Protein AF-A0A7K3DR74-F1 (afdb_monomer_lite)

Secondary structure (DSSP, 8-state):
-PPPPPPPTT-EEEEE--SSGGG-EEEEE-TT-PPPTT--EEEEEEEEETTEEEEEEEEEEEEEHHHHHHHHHH--

Foldseek 3Di:
DPDLDAWDLAWDWDWDDDPDPQQIKIWIFGPVQDATPQFDDWDWDWDDDPPHIDIDIGTTDIGGPVSCVVNVVNHD

Radius of gyration: 13.21 Å; chains: 1; bounding box: 24×32×38 Å

pLDDT: mean 88.67, std 13.92, range [40.97, 97.75]

Sequence (76 aa):
MPRTPAVAPDVAALFLPAPLPREGRIALWAPDGSAPPGAGEEITVVRPHGTGVRSRTVPALVLPVTAALPLLLAAR

Structure (mmCIF, N/CA/C/O backbone):
data_AF-A0A7K3DR74-F1
#
_entry.id   AF-A0A7K3DR74-F1
#
loop_
_atom_site.group_PDB
_atom_site.id
_atom_site.type_symbol
_atom_site.label_atom_id
_atom_site.label_alt_id
_atom_site.label_comp_id
_atom_site.label_asym_id
_atom_site.label_entity_id
_atom_site.label_seq_id
_atom_site.pdbx_PDB_ins_code
_atom_site.Cartn_x
_atom_site.Cartn_y
_atom_site.Cartn_z
_atom_site.occupancy
_atom_site.B_iso_or_equiv
_atom_site.auth_seq_id
_atom_site.auth_comp_id
_atom_site.auth_asym_id
_atom_site.auth_atom_id
_atom_site.pdbx_PDB_model_num
ATOM 1 N N . MET A 1 1 ? 11.067 -18.096 -16.625 1.00 40.97 1 MET A N 1
ATOM 2 C CA . MET A 1 1 ? 9.835 -17.598 -15.978 1.00 40.97 1 MET A CA 1
ATOM 3 C C . MET A 1 1 ? 10.196 -17.158 -14.564 1.00 40.97 1 MET A C 1
ATOM 5 O O . MET A 1 1 ? 10.481 -18.038 -13.756 1.00 40.97 1 MET A O 1
ATOM 9 N N . PRO A 1 2 ? 10.303 -15.853 -14.254 1.00 43.56 2 PRO A N 1
ATOM 10 C CA . PRO A 1 2 ? 10.467 -15.433 -12.865 1.00 43.56 2 PRO A CA 1
ATOM 11 C C . PRO A 1 2 ? 9.199 -15.822 -12.090 1.00 43.56 2 PRO A C 1
ATOM 13 O O . PRO A 1 2 ? 8.090 -15.569 -12.553 1.00 43.56 2 PRO A O 1
ATOM 16 N N . ARG A 1 3 ? 9.359 -16.516 -10.958 1.00 48.53 3 ARG A N 1
ATOM 17 C CA . ARG A 1 3 ? 8.234 -16.898 -10.094 1.00 48.53 3 ARG A CA 1
ATOM 18 C C . ARG A 1 3 ? 7.657 -15.626 -9.478 1.00 48.53 3 ARG A C 1
ATOM 20 O O . ARG A 1 3 ? 8.393 -14.905 -8.811 1.00 48.53 3 ARG A O 1
ATOM 27 N N . THR A 1 4 ? 6.368 -15.364 -9.681 1.00 54.97 4 THR A N 1
ATOM 28 C CA . THR A 1 4 ? 5.654 -14.327 -8.929 1.00 54.97 4 THR A CA 1
ATOM 29 C C . THR A 1 4 ? 5.687 -14.730 -7.453 1.00 54.97 4 THR A C 1
ATOM 31 O O . THR A 1 4 ? 5.232 -15.834 -7.140 1.00 54.97 4 THR A O 1
ATOM 34 N N . PRO A 1 5 ? 6.269 -13.927 -6.546 1.00 54.00 5 PRO A N 1
ATOM 35 C CA . PRO A 1 5 ? 6.239 -14.260 -5.131 1.00 54.00 5 PRO A CA 1
ATOM 36 C C . PRO A 1 5 ? 4.778 -14.301 -4.675 1.00 54.00 5 PRO A C 1
ATOM 38 O O . PRO A 1 5 ? 4.004 -13.396 -4.978 1.00 54.00 5 PRO A O 1
ATOM 41 N N . ALA A 1 6 ? 4.381 -15.374 -3.992 1.00 59.25 6 ALA A N 1
ATOM 42 C CA . ALA A 1 6 ? 3.064 -15.440 -3.377 1.00 59.25 6 ALA A CA 1
ATOM 43 C C . ALA A 1 6 ? 3.010 -14.397 -2.252 1.00 59.25 6 ALA A C 1
ATOM 45 O O . ALA A 1 6 ? 3.851 -14.417 -1.351 1.00 59.25 6 ALA A O 1
ATOM 46 N N . VAL A 1 7 ? 2.048 -13.476 -2.314 1.00 56.59 7 VAL A N 1
ATOM 47 C CA . VAL A 1 7 ? 1.734 -12.608 -1.175 1.00 56.59 7 VAL A CA 1
ATOM 48 C C . VAL A 1 7 ? 1.095 -13.478 -0.097 1.00 56.59 7 VAL A C 1
ATOM 50 O O . VAL A 1 7 ? 0.163 -14.231 -0.374 1.00 56.59 7 VAL A O 1
ATOM 53 N N . ALA A 1 8 ? 1.632 -13.410 1.121 1.00 59.88 8 ALA A N 1
ATOM 54 C CA . ALA A 1 8 ? 1.004 -14.032 2.278 1.00 59.88 8 ALA A CA 1
ATOM 55 C C . ALA A 1 8 ? -0.388 -13.398 2.508 1.00 59.88 8 ALA A C 1
ATOM 57 O O . ALA A 1 8 ? -0.531 -12.197 2.278 1.00 59.88 8 ALA A O 1
ATOM 58 N N . PRO A 1 9 ? -1.401 -14.159 2.960 1.00 61.25 9 PRO A N 1
ATOM 59 C CA . PRO A 1 9 ? -2.800 -13.710 3.030 1.00 61.25 9 PRO A CA 1
ATOM 60 C C . PRO A 1 9 ? -3.080 -12.502 3.949 1.00 61.25 9 PRO A C 1
ATOM 62 O O . PRO A 1 9 ? -4.188 -11.984 3.926 1.00 61.25 9 PRO A O 1
ATOM 65 N N . ASP A 1 10 ? -2.087 -11.996 4.684 1.00 77.31 10 ASP A N 1
ATOM 66 C CA . ASP A 1 10 ? -2.248 -10.943 5.692 1.00 77.31 10 ASP A CA 1
ATOM 67 C C . ASP A 1 10 ? -1.338 -9.729 5.437 1.00 77.31 10 ASP A C 1
ATOM 69 O O . ASP A 1 10 ? -0.771 -9.151 6.362 1.00 77.31 10 ASP A O 1
ATOM 73 N N . VAL A 1 11 ? -1.137 -9.339 4.177 1.00 88.25 11 VAL A N 1
ATOM 74 C CA . VAL A 1 11 ? -0.295 -8.183 3.827 1.00 88.25 11 VAL A CA 1
ATOM 75 C C . VAL A 1 11 ? -1.159 -6.986 3.440 1.00 88.25 11 VAL A C 1
ATOM 77 O O . VAL A 1 11 ? -2.012 -7.068 2.561 1.00 88.25 11 VAL A O 1
ATOM 80 N N . ALA A 1 12 ? -0.904 -5.844 4.072 1.00 93.00 12 ALA A N 1
ATOM 81 C CA . ALA A 1 12 ? -1.504 -4.565 3.724 1.00 93.00 12 ALA A CA 1
ATOM 82 C C . ALA A 1 12 ? -0.655 -3.829 2.675 1.00 93.00 12 ALA A C 1
ATOM 84 O O . ALA A 1 12 ? 0.575 -3.902 2.691 1.00 93.00 12 ALA A O 1
ATOM 85 N N . ALA A 1 13 ? -1.317 -3.080 1.790 1.00 94.94 13 ALA A N 1
ATOM 86 C CA . ALA A 1 13 ? -0.680 -2.282 0.745 1.00 94.94 13 ALA A CA 1
ATOM 87 C C . ALA A 1 13 ? -0.892 -0.779 0.975 1.00 94.94 13 ALA A C 1
ATOM 89 O O . ALA A 1 13 ? -1.997 -0.340 1.294 1.00 94.94 13 ALA A O 1
ATOM 90 N N . LEU A 1 14 ? 0.159 0.018 0.781 1.00 95.69 14 LEU A N 1
ATOM 91 C CA . LEU A 1 14 ? 0.130 1.481 0.865 1.00 95.69 14 LEU A CA 1
ATOM 92 C C . LEU A 1 14 ? 0.809 2.093 -0.359 1.00 95.69 14 LEU A C 1
ATOM 94 O O . LEU A 1 14 ? 1.892 1.660 -0.743 1.00 95.69 14 LEU A O 1
ATOM 98 N N . PHE A 1 15 ? 0.207 3.127 -0.945 1.00 96.38 15 PHE A N 1
ATOM 99 C CA . PHE A 1 15 ? 0.864 3.926 -1.980 1.00 96.38 15 PHE A CA 1
ATOM 100 C C . PHE A 1 15 ? 1.773 4.982 -1.346 1.00 96.38 15 PHE A C 1
ATOM 102 O O . PHE A 1 15 ? 1.336 5.754 -0.493 1.00 96.38 15 PHE A O 1
ATOM 109 N N . LEU A 1 16 ? 3.030 5.021 -1.784 1.00 96.06 16 LEU A N 1
ATOM 110 C CA . LEU A 1 16 ? 4.018 6.019 -1.400 1.00 96.06 16 LEU A CA 1
ATOM 111 C C . LEU A 1 16 ? 4.165 7.030 -2.548 1.00 96.0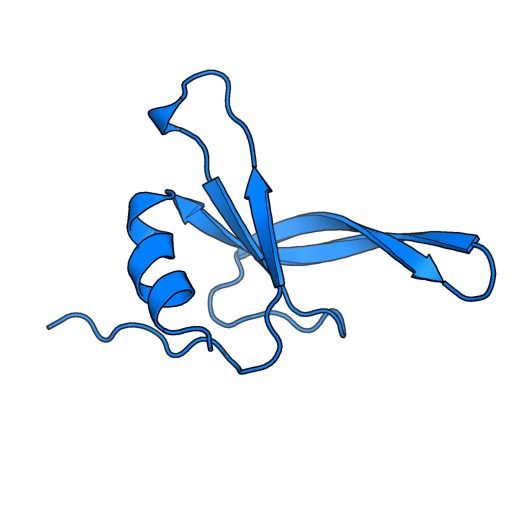6 16 LEU A C 1
ATOM 113 O O . LEU A 1 16 ? 4.682 6.659 -3.610 1.00 96.06 16 LEU A O 1
ATOM 117 N N . PRO A 1 17 ? 3.721 8.287 -2.373 1.00 95.88 17 PRO A N 1
ATOM 118 C CA . PRO A 1 17 ? 3.882 9.307 -3.397 1.00 95.88 17 PRO A CA 1
ATOM 119 C C . PRO A 1 17 ? 5.358 9.672 -3.584 1.00 95.88 17 PRO A C 1
ATOM 121 O O . PRO A 1 17 ? 6.164 9.595 -2.657 1.00 95.88 17 PRO A O 1
ATOM 124 N N . ALA A 1 18 ? 5.686 10.115 -4.792 1.00 95.88 18 ALA A N 1
ATOM 125 C CA . ALA A 1 18 ? 6.994 10.637 -5.159 1.00 95.88 18 ALA A CA 1
ATOM 126 C C . ALA A 1 18 ? 6.823 11.927 -5.983 1.00 95.88 18 ALA A C 1
ATOM 128 O O . ALA A 1 18 ? 5.728 12.163 -6.506 1.00 95.88 18 ALA A O 1
ATOM 129 N N . PRO A 1 19 ? 7.873 12.761 -6.124 1.00 97.00 19 PRO A N 1
ATOM 130 C CA . PRO A 1 19 ? 7.798 13.998 -6.903 1.00 97.00 19 PRO A CA 1
ATOM 131 C C . PRO A 1 19 ? 7.382 13.781 -8.362 1.00 97.00 19 PRO A C 1
ATOM 133 O O . PRO A 1 19 ? 6.641 14.594 -8.913 1.00 97.00 19 PRO A O 1
ATOM 136 N N . LEU A 1 20 ? 7.823 12.683 -8.988 1.00 95.31 20 LEU A N 1
ATOM 137 C CA . LEU A 1 20 ? 7.374 12.299 -10.324 1.00 95.31 20 LEU A CA 1
ATOM 138 C C . LEU A 1 20 ? 6.288 11.218 -10.248 1.00 95.31 20 LEU A C 1
ATOM 140 O O . LEU A 1 20 ? 6.465 10.223 -9.543 1.00 95.31 20 LEU A O 1
ATOM 144 N N . PRO A 1 21 ? 5.208 11.313 -11.052 1.00 87.62 21 PRO A N 1
ATOM 145 C CA . PRO A 1 21 ? 4.129 10.325 -11.020 1.00 87.62 21 PRO A CA 1
ATOM 146 C C . PRO A 1 21 ? 4.586 8.873 -11.231 1.00 87.62 21 PRO A C 1
ATOM 148 O O . PRO A 1 21 ? 4.036 7.958 -10.627 1.00 87.62 21 PRO A O 1
ATOM 151 N N . ARG A 1 22 ? 5.610 8.646 -12.068 1.00 93.25 22 ARG A N 1
ATOM 152 C CA . ARG A 1 22 ? 6.128 7.295 -12.369 1.00 93.25 22 ARG A CA 1
ATOM 153 C C . ARG A 1 22 ? 7.042 6.726 -11.283 1.00 93.25 22 ARG A C 1
ATOM 155 O O . ARG A 1 22 ? 7.361 5.544 -11.334 1.00 93.25 22 ARG A O 1
ATOM 162 N N . GLU A 1 23 ? 7.460 7.554 -10.331 1.00 95.88 23 GLU A N 1
ATOM 163 C CA . GLU A 1 23 ? 8.320 7.157 -9.213 1.00 95.88 23 GLU A CA 1
ATOM 164 C C . GLU A 1 23 ? 7.520 6.768 -7.966 1.00 95.88 23 GLU A C 1
ATOM 166 O O . GLU A 1 23 ? 8.109 6.375 -6.961 1.00 95.88 23 GLU A O 1
ATOM 171 N N . GLY A 1 24 ? 6.185 6.852 -8.016 1.00 96.88 24 GLY A N 1
ATOM 172 C CA . GLY A 1 24 ? 5.332 6.321 -6.959 1.00 96.88 24 GLY A CA 1
ATOM 173 C C . GLY A 1 24 ? 5.621 4.839 -6.704 1.00 96.88 24 GLY A C 1
ATOM 174 O O . GLY A 1 24 ? 5.890 4.063 -7.630 1.00 96.88 24 GLY A O 1
ATOM 175 N N . ARG A 1 25 ? 5.565 4.438 -5.435 1.00 97.75 25 ARG A N 1
ATOM 176 C CA . ARG A 1 25 ? 5.867 3.069 -4.990 1.00 97.75 25 ARG A CA 1
ATOM 177 C C . ARG A 1 25 ? 4.693 2.480 -4.216 1.00 97.75 25 ARG A C 1
ATOM 179 O O . ARG A 1 25 ? 3.828 3.206 -3.738 1.00 97.75 25 ARG A O 1
ATOM 186 N N . ILE A 1 26 ? 4.666 1.162 -4.085 1.00 97.62 26 ILE A N 1
ATOM 187 C CA . ILE A 1 26 ? 3.765 0.433 -3.194 1.00 97.62 26 ILE A CA 1
ATOM 188 C C . ILE A 1 26 ? 4.605 -0.185 -2.086 1.00 97.62 26 ILE A C 1
ATOM 190 O O . ILE A 1 26 ? 5.570 -0.890 -2.374 1.00 97.62 26 ILE A O 1
ATOM 194 N N . ALA A 1 27 ? 4.225 0.062 -0.838 1.00 97.38 27 ALA A N 1
ATOM 195 C CA . ALA A 1 27 ? 4.748 -0.645 0.318 1.00 97.38 27 ALA A CA 1
ATOM 196 C C . ALA A 1 27 ? 3.783 -1.762 0.723 1.00 97.38 27 ALA A C 1
ATOM 198 O O . ALA A 1 27 ? 2.606 -1.509 0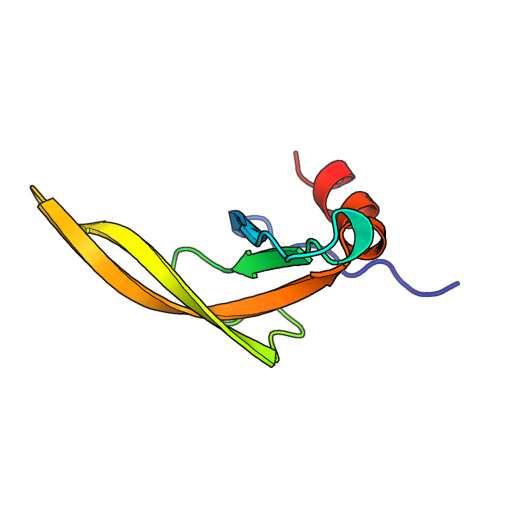.986 1.00 97.38 27 ALA A O 1
ATOM 199 N N . LEU A 1 28 ? 4.300 -2.983 0.783 1.00 95.50 28 LEU A N 1
ATOM 200 C CA . LEU A 1 28 ? 3.625 -4.175 1.276 1.00 95.50 28 LEU A CA 1
ATOM 201 C C . LEU A 1 28 ? 4.176 -4.503 2.666 1.00 95.50 28 LEU A C 1
ATOM 203 O O . LEU A 1 28 ? 5.387 -4.661 2.816 1.00 95.50 28 LEU A O 1
ATOM 207 N N . TRP A 1 29 ? 3.313 -4.591 3.675 1.00 94.94 29 TRP A N 1
ATOM 208 C CA . TRP A 1 29 ? 3.712 -4.769 5.077 1.00 94.94 29 TRP A CA 1
ATOM 209 C C . TRP A 1 29 ? 2.683 -5.603 5.861 1.00 94.94 29 TRP A C 1
ATOM 211 O O . TRP A 1 29 ? 1.505 -5.621 5.506 1.00 94.94 29 TRP A O 1
ATOM 221 N N . ALA A 1 30 ? 3.102 -6.302 6.920 1.00 92.81 30 ALA A N 1
ATOM 222 C CA . ALA A 1 30 ? 2.214 -7.179 7.692 1.00 92.81 30 ALA A CA 1
ATOM 223 C C . ALA A 1 30 ? 1.622 -6.470 8.933 1.00 92.81 30 ALA A C 1
ATOM 225 O O . ALA A 1 30 ? 2.375 -5.889 9.725 1.00 92.81 30 ALA A O 1
ATOM 226 N N . PRO A 1 31 ? 0.296 -6.515 9.179 1.00 90.94 31 PRO A N 1
ATOM 227 C CA . PRO A 1 31 ? -0.327 -5.870 10.335 1.00 90.94 31 PRO A CA 1
ATOM 228 C C . PRO A 1 31 ? 0.099 -6.413 11.710 1.00 90.94 31 PRO A C 1
ATOM 230 O O . PRO A 1 31 ? 0.057 -5.690 12.706 1.00 90.94 31 PRO A O 1
ATOM 233 N N . ASP A 1 32 ? 0.578 -7.638 11.828 1.00 90.50 32 ASP A N 1
ATOM 234 C CA . ASP A 1 32 ? 1.198 -8.099 13.080 1.00 90.50 32 ASP A CA 1
ATOM 235 C C . ASP A 1 32 ? 2.578 -7.434 13.332 1.00 90.50 32 ASP A C 1
ATOM 237 O O . ASP A 1 32 ? 3.042 -7.302 14.473 1.00 90.50 32 ASP A O 1
ATOM 241 N N . GLY A 1 33 ? 3.177 -6.872 12.280 1.00 90.19 33 GLY A N 1
ATOM 242 C CA . GLY A 1 33 ? 4.505 -6.271 12.244 1.00 90.19 33 GLY A CA 1
ATOM 243 C C . GLY A 1 33 ? 5.617 -7.276 11.949 1.00 90.19 33 GLY A C 1
ATOM 244 O O . GLY A 1 33 ? 6.781 -6.946 12.170 1.00 90.19 33 GLY A O 1
ATOM 245 N N . SER A 1 34 ? 5.272 -8.484 11.495 1.00 91.75 34 SER A N 1
ATOM 246 C CA . SER A 1 34 ? 6.228 -9.419 10.907 1.00 91.75 34 SER A CA 1
ATOM 247 C C . SER A 1 34 ? 6.801 -8.854 9.602 1.00 91.75 34 SER A C 1
ATOM 249 O O . SER A 1 34 ? 6.205 -7.985 8.965 1.00 91.75 34 SER A O 1
ATOM 251 N N . ALA A 1 35 ? 7.990 -9.316 9.215 1.00 92.69 35 ALA A N 1
ATOM 252 C CA . ALA A 1 35 ? 8.617 -8.912 7.963 1.00 92.69 35 ALA A CA 1
ATOM 253 C C . ALA A 1 35 ? 8.051 -9.736 6.797 1.00 92.69 35 ALA A C 1
ATOM 255 O O . ALA A 1 35 ? 8.238 -10.957 6.781 1.00 92.69 35 ALA A O 1
ATOM 256 N N . PRO A 1 36 ? 7.406 -9.106 5.796 1.00 91.44 36 PRO A N 1
ATOM 257 C CA . PRO A 1 36 ? 7.070 -9.803 4.564 1.00 91.44 36 PRO A CA 1
ATOM 258 C C . PRO A 1 36 ? 8.333 -10.325 3.861 1.00 91.44 36 PRO A C 1
ATOM 260 O O . PRO A 1 36 ? 9.404 -9.718 3.977 1.00 91.44 36 PRO A O 1
ATOM 263 N N . PRO A 1 37 ? 8.233 -11.406 3.069 1.00 89.69 37 PRO A N 1
ATOM 264 C CA . PRO A 1 37 ? 9.347 -11.870 2.251 1.00 89.69 37 PRO A CA 1
ATOM 265 C C . PRO A 1 37 ? 9.889 -10.755 1.347 1.00 89.69 37 PRO A C 1
ATOM 267 O O . PRO A 1 37 ? 9.137 -10.129 0.603 1.00 89.69 37 PRO A O 1
ATOM 270 N N . GLY A 1 38 ? 11.202 -10.521 1.397 1.00 90.50 38 GLY A N 1
ATOM 271 C CA . GLY A 1 38 ? 11.855 -9.472 0.608 1.00 90.50 38 GLY A CA 1
ATOM 272 C C . GLY A 1 38 ? 11.723 -8.057 1.178 1.00 90.50 38 GLY A C 1
ATOM 273 O O . GLY A 1 38 ? 12.108 -7.111 0.495 1.00 90.50 38 GLY A O 1
ATOM 274 N N . ALA A 1 39 ? 11.209 -7.890 2.400 1.00 93.00 39 ALA A N 1
ATOM 275 C CA . ALA A 1 39 ? 11.237 -6.598 3.073 1.00 93.00 39 ALA A CA 1
ATOM 276 C C . ALA A 1 39 ? 12.679 -6.086 3.223 1.00 93.00 39 ALA A C 1
ATOM 278 O O . ALA A 1 39 ? 13.561 -6.808 3.690 1.00 93.00 39 ALA A O 1
ATOM 279 N N . GLY A 1 40 ? 12.902 -4.841 2.807 1.00 93.50 40 GLY A N 1
ATOM 280 C CA . GLY A 1 40 ? 14.220 -4.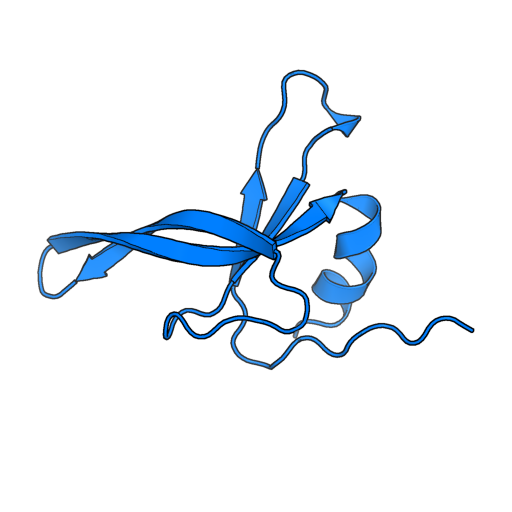195 2.808 1.00 93.50 40 GLY A CA 1
ATOM 281 C C . GLY A 1 40 ? 14.181 -2.714 3.182 1.00 93.50 40 GLY A C 1
ATOM 282 O O . GLY A 1 40 ? 15.229 -2.085 3.290 1.00 93.50 40 GLY A O 1
ATOM 283 N N . GLU A 1 41 ? 12.987 -2.163 3.392 1.00 96.69 41 GLU A N 1
ATOM 284 C CA . GLU A 1 41 ? 12.767 -0.794 3.848 1.00 96.69 41 GLU A CA 1
ATOM 285 C C . GLU A 1 41 ? 11.828 -0.813 5.060 1.00 96.69 41 GLU A C 1
ATOM 287 O O . GLU A 1 41 ? 11.092 -1.774 5.280 1.00 96.69 41 GLU A O 1
ATOM 292 N N . GLU A 1 42 ? 11.833 0.266 5.836 1.00 96.88 42 GLU A N 1
ATOM 293 C CA . GLU A 1 42 ? 10.914 0.471 6.953 1.00 96.88 42 GLU A CA 1
ATOM 294 C C . GLU A 1 42 ? 9.923 1.580 6.601 1.00 96.88 42 GLU A C 1
ATOM 296 O O . GLU A 1 42 ? 10.288 2.596 6.003 1.00 96.88 42 GLU A O 1
ATOM 301 N N . ILE A 1 43 ? 8.670 1.417 7.015 1.00 96.38 43 ILE A N 1
ATOM 302 C CA . ILE A 1 43 ? 7.644 2.456 6.907 1.00 96.38 43 ILE A CA 1
ATOM 303 C C . ILE A 1 43 ? 7.041 2.742 8.274 1.00 96.38 43 ILE A C 1
ATOM 305 O O . ILE A 1 43 ? 6.967 1.868 9.134 1.00 96.38 43 ILE A O 1
ATOM 309 N N . THR A 1 44 ? 6.546 3.962 8.465 1.00 96.75 44 THR A N 1
ATOM 310 C CA . THR A 1 44 ? 5.788 4.317 9.666 1.00 96.75 44 THR A CA 1
ATOM 311 C C . THR A 1 44 ? 4.306 4.351 9.342 1.00 96.75 44 THR A C 1
ATOM 313 O O . THR A 1 44 ? 3.863 5.1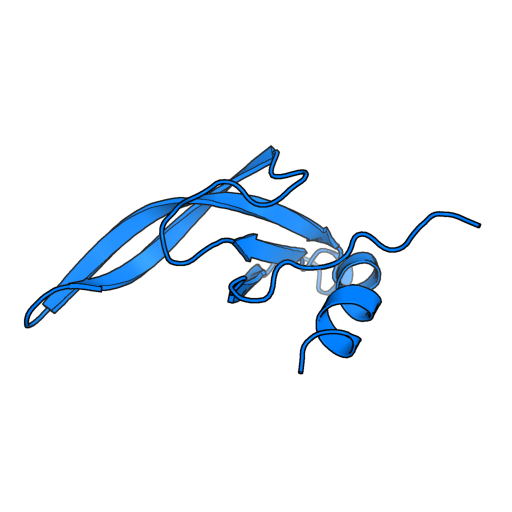16 8.488 1.00 96.75 44 THR A O 1
ATOM 316 N N . VAL A 1 45 ? 3.537 3.534 10.055 1.00 95.06 45 VAL A N 1
ATOM 317 C CA . VAL A 1 45 ? 2.084 3.434 9.910 1.00 95.06 45 VAL A CA 1
ATOM 318 C C . VAL A 1 45 ? 1.396 3.892 11.185 1.00 95.06 45 VAL A C 1
ATOM 320 O O . VAL A 1 45 ? 1.829 3.567 12.292 1.00 95.06 45 VAL A O 1
ATOM 323 N N . VAL A 1 46 ? 0.305 4.638 11.034 1.00 95.19 46 VAL A N 1
ATOM 324 C CA . VAL A 1 46 ? -0.576 5.018 12.142 1.00 95.19 46 VAL A CA 1
ATOM 325 C C . VAL A 1 46 ? -1.744 4.049 12.167 1.00 95.19 46 VAL A C 1
ATOM 327 O O . VAL A 1 46 ? -2.393 3.830 11.145 1.00 95.19 46 VAL A O 1
ATOM 330 N N . ARG A 1 47 ? -2.009 3.453 13.330 1.00 90.44 47 ARG A N 1
ATOM 331 C CA . ARG A 1 47 ? -3.047 2.433 13.480 1.00 90.44 47 ARG A CA 1
ATOM 332 C C . ARG A 1 47 ? -3.890 2.595 14.729 1.00 90.44 47 ARG A C 1
ATOM 334 O O . ARG A 1 47 ? -3.372 3.118 15.717 1.00 90.44 47 ARG A O 1
ATOM 341 N N . PRO A 1 48 ? -5.124 2.059 14.723 1.00 92.19 48 PRO A N 1
ATOM 342 C CA . PRO A 1 48 ? -5.917 1.899 15.932 1.00 92.19 48 PRO A CA 1
ATOM 343 C C . PRO A 1 48 ? -5.138 1.172 17.032 1.00 92.19 48 PRO A C 1
ATOM 345 O O . PRO A 1 48 ? -4.491 0.149 16.791 1.00 92.19 48 PRO A O 1
ATOM 348 N N . HIS A 1 49 ? -5.199 1.710 18.245 1.00 90.50 49 HIS A N 1
ATOM 349 C CA . HIS A 1 49 ? -4.630 1.108 19.442 1.00 90.50 49 HIS A CA 1
ATOM 350 C C . HIS A 1 49 ? -5.493 1.464 20.655 1.00 90.50 49 HIS A C 1
ATOM 352 O O . HIS A 1 49 ? -5.495 2.608 21.115 1.00 90.50 49 HIS A O 1
ATOM 358 N N . GLY A 1 50 ? -6.239 0.480 21.164 1.00 91.75 50 GLY A N 1
ATOM 359 C CA . GLY A 1 50 ? -7.241 0.712 22.203 1.00 91.75 50 GLY A CA 1
ATOM 360 C C . GLY A 1 50 ? -8.297 1.713 21.728 1.00 91.75 50 GLY A C 1
ATOM 361 O O . GLY A 1 50 ? -8.912 1.514 20.685 1.00 91.75 50 GLY A O 1
ATOM 362 N N . THR A 1 51 ? -8.475 2.800 22.477 1.00 94.81 51 THR A N 1
ATOM 363 C CA . THR A 1 51 ? -9.414 3.892 22.164 1.00 94.81 51 THR A CA 1
ATOM 364 C C . THR A 1 51 ? -8.808 5.016 21.313 1.00 94.81 51 THR A C 1
ATOM 366 O O . THR A 1 51 ? -9.478 6.014 21.061 1.00 94.81 51 THR A O 1
ATOM 369 N N . GLY A 1 52 ? -7.549 4.887 20.876 1.00 95.62 52 GLY A N 1
ATOM 370 C CA . GLY A 1 52 ? -6.838 5.914 20.112 1.00 95.62 52 GLY A CA 1
ATOM 371 C C . GLY A 1 52 ? -6.040 5.342 18.945 1.00 95.62 52 GLY A C 1
ATOM 372 O O . GLY A 1 52 ? -6.372 4.292 18.393 1.00 95.62 52 GLY A O 1
ATOM 373 N N . VAL A 1 53 ? -4.965 6.035 18.569 1.00 96.62 53 VAL A N 1
ATOM 374 C CA . VAL A 1 53 ? -4.032 5.585 17.530 1.00 96.62 53 VAL A CA 1
ATOM 375 C C . VAL A 1 53 ? -2.589 5.618 18.022 1.00 96.62 53 VAL A C 1
ATOM 377 O O . VAL A 1 53 ? -2.229 6.423 18.881 1.00 96.62 53 VAL A O 1
ATOM 380 N N . ARG A 1 54 ? -1.745 4.748 17.466 1.00 95.25 54 ARG A N 1
ATOM 381 C CA . ARG A 1 54 ? -0.291 4.779 17.655 1.00 95.25 54 ARG A CA 1
ATOM 382 C C . ARG A 1 54 ? 0.437 4.630 16.329 1.00 95.25 54 ARG A C 1
ATOM 384 O O . ARG A 1 54 ? 0.020 3.861 15.463 1.00 95.25 54 ARG A O 1
ATOM 391 N N . SER A 1 55 ? 1.558 5.331 16.225 1.00 95.81 55 SER A N 1
ATOM 392 C CA . SER A 1 55 ? 2.537 5.127 15.163 1.00 95.81 55 SER A CA 1
ATOM 393 C C . SER A 1 55 ? 3.395 3.902 15.471 1.00 95.81 55 SER A C 1
ATOM 395 O O . SER A 1 55 ? 3.814 3.706 16.614 1.00 95.81 55 SER A O 1
ATOM 397 N N . ARG A 1 56 ? 3.680 3.088 14.456 1.00 95.25 56 ARG A N 1
ATOM 398 C CA . ARG A 1 56 ? 4.653 1.993 14.526 1.00 95.25 56 ARG A CA 1
ATOM 399 C C . ARG A 1 56 ? 5.493 1.994 13.258 1.00 95.25 56 ARG A C 1
ATOM 401 O O . ARG A 1 56 ? 4.943 2.119 12.167 1.00 95.25 56 ARG A O 1
ATOM 408 N N . THR A 1 57 ? 6.798 1.827 13.421 1.00 97.06 57 THR A N 1
ATOM 409 C CA . THR A 1 57 ? 7.719 1.551 12.318 1.00 97.06 57 THR A CA 1
ATOM 410 C C . THR A 1 57 ? 7.750 0.044 12.080 1.00 97.06 57 THR A C 1
ATOM 412 O O . THR A 1 57 ? 7.832 -0.725 13.044 1.00 97.06 57 THR A O 1
ATOM 415 N N . VAL A 1 58 ? 7.541 -0.367 10.833 1.00 96.31 58 VAL A N 1
ATOM 416 C CA . VAL A 1 58 ? 7.393 -1.768 10.431 1.00 96.31 58 VAL A CA 1
ATOM 417 C C . VAL A 1 58 ? 8.159 -2.053 9.136 1.00 96.31 58 VAL A C 1
ATOM 419 O O . VAL A 1 58 ? 8.175 -1.195 8.242 1.00 96.31 58 VAL A O 1
ATOM 422 N N . PRO A 1 59 ? 8.710 -3.271 8.997 1.00 97.06 59 PRO A N 1
ATOM 423 C CA . PRO A 1 59 ? 9.373 -3.697 7.777 1.00 97.06 59 PRO A CA 1
ATOM 424 C C . PRO A 1 59 ? 8.377 -3.786 6.623 1.00 97.06 59 PRO A C 1
ATOM 426 O O . PRO A 1 59 ? 7.244 -4.257 6.777 1.00 97.06 59 PRO A O 1
ATOM 429 N N . ALA A 1 60 ? 8.823 -3.368 5.446 1.00 96.94 60 ALA A N 1
ATOM 430 C CA . ALA A 1 60 ? 8.042 -3.385 4.226 1.00 96.94 60 ALA A CA 1
ATOM 431 C C . ALA A 1 60 ? 8.867 -3.840 3.019 1.00 96.94 60 ALA A C 1
ATOM 433 O O . ALA A 1 60 ? 10.045 -3.507 2.848 1.00 96.94 60 ALA A O 1
ATOM 434 N N . LEU A 1 61 ? 8.199 -4.576 2.135 1.00 96.62 61 LEU A N 1
ATOM 435 C CA . LEU A 1 61 ? 8.636 -4.766 0.760 1.00 96.62 61 LEU A CA 1
ATOM 436 C C . LEU A 1 61 ? 8.130 -3.573 -0.053 1.00 96.62 61 LEU A C 1
ATOM 438 O O . LEU A 1 61 ? 6.921 -3.398 -0.209 1.00 96.62 61 LEU A O 1
ATOM 442 N N . VAL A 1 62 ? 9.046 -2.754 -0.566 1.00 97.12 62 VAL A N 1
ATOM 443 C CA . VAL A 1 62 ? 8.701 -1.561 -1.343 1.00 97.12 62 VAL A CA 1
ATOM 444 C C . VAL A 1 62 ? 9.037 -1.788 -2.810 1.00 97.12 62 VAL A C 1
ATOM 446 O O . VAL A 1 62 ? 10.159 -2.140 -3.165 1.00 97.12 62 VAL A O 1
ATOM 449 N N . LEU A 1 63 ? 8.046 -1.600 -3.676 1.00 96.88 63 LEU A N 1
ATOM 450 C CA . LEU A 1 63 ? 8.133 -1.899 -5.102 1.00 96.88 63 LEU A CA 1
ATOM 451 C C . LEU A 1 63 ? 7.666 -0.705 -5.939 1.00 96.88 63 LEU A C 1
ATOM 453 O O . LEU A 1 63 ? 6.729 -0.013 -5.539 1.00 96.88 63 LEU A O 1
ATOM 457 N N . PRO A 1 64 ? 8.229 -0.481 -7.139 1.00 96.62 64 PRO A N 1
ATOM 458 C CA . PRO A 1 64 ? 7.567 0.344 -8.143 1.00 96.62 64 PRO A CA 1
ATOM 459 C C . PRO A 1 64 ? 6.150 -0.175 -8.408 1.00 96.62 64 PRO A C 1
ATOM 461 O O . PRO A 1 64 ? 5.919 -1.388 -8.393 1.00 96.62 64 PRO A O 1
ATOM 464 N N . VAL A 1 65 ? 5.209 0.723 -8.711 1.00 95.31 65 VAL A N 1
ATOM 465 C CA . VAL A 1 65 ? 3.800 0.356 -8.967 1.00 95.31 65 VAL A CA 1
ATOM 466 C C . VAL A 1 65 ? 3.676 -0.780 -9.989 1.00 95.31 65 VAL A C 1
ATOM 468 O O . VAL A 1 65 ? 2.922 -1.724 -9.772 1.00 95.31 65 VAL A O 1
ATOM 471 N N . THR A 1 66 ? 4.465 -0.745 -11.066 1.00 94.69 66 THR A N 1
ATOM 472 C CA . THR A 1 66 ? 4.442 -1.772 -12.121 1.00 94.69 66 THR A CA 1
ATOM 473 C C . THR A 1 66 ? 4.812 -3.167 -11.617 1.00 94.69 66 THR A C 1
ATOM 475 O O . THR A 1 66 ? 4.219 -4.148 -12.058 1.00 94.69 66 THR A O 1
ATOM 478 N N . ALA A 1 67 ? 5.749 -3.266 -10.672 1.00 95.56 67 ALA A N 1
ATOM 479 C CA . ALA A 1 67 ? 6.162 -4.531 -10.073 1.00 95.56 67 ALA A CA 1
ATOM 480 C C . ALA A 1 67 ? 5.167 -5.032 -9.011 1.00 95.56 67 ALA A C 1
ATOM 482 O O . ALA A 1 67 ? 5.063 -6.237 -8.793 1.00 95.56 67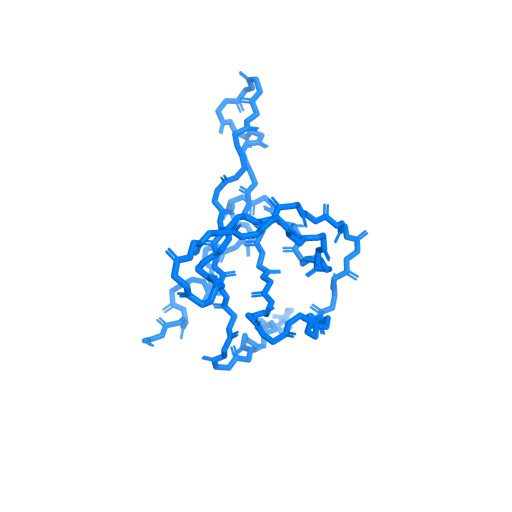 ALA A O 1
ATOM 483 N N . ALA A 1 68 ? 4.417 -4.129 -8.375 1.00 94.75 68 ALA A N 1
ATOM 484 C CA . ALA A 1 68 ? 3.405 -4.480 -7.380 1.00 94.75 68 ALA A CA 1
ATOM 485 C C . ALA A 1 68 ? 2.090 -4.986 -7.999 1.00 94.75 68 ALA A C 1
ATOM 487 O O . ALA A 1 68 ? 1.386 -5.774 -7.371 1.00 94.75 68 ALA A O 1
ATOM 488 N N . LEU A 1 69 ? 1.754 -4.568 -9.226 1.00 93.81 69 LEU A N 1
ATOM 489 C CA . LEU A 1 69 ? 0.473 -4.890 -9.873 1.00 93.81 69 LEU A CA 1
ATOM 490 C C . LEU A 1 69 ? 0.121 -6.389 -9.885 1.00 93.81 69 LEU A C 1
ATOM 492 O O . LEU A 1 69 ? -0.988 -6.714 -9.464 1.00 93.81 69 LEU A O 1
ATOM 496 N N . PRO A 1 70 ? 1.007 -7.322 -10.293 1.00 93.19 70 PRO A N 1
ATOM 497 C CA . PRO A 1 70 ? 0.670 -8.746 -10.281 1.00 93.19 70 PRO A CA 1
ATOM 498 C C . PRO A 1 70 ? 0.318 -9.274 -8.885 1.00 93.19 70 PRO A C 1
ATOM 500 O O . PRO A 1 70 ? -0.522 -10.158 -8.761 1.00 93.19 70 PRO A O 1
ATOM 503 N N . LEU A 1 71 ? 0.941 -8.720 -7.840 1.00 91.00 71 LEU A N 1
ATOM 504 C CA . LEU A 1 71 ? 0.694 -9.100 -6.449 1.00 91.00 71 LEU A CA 1
ATOM 505 C C . LEU A 1 71 ? -0.662 -8.584 -5.966 1.00 91.00 71 LEU A C 1
ATOM 507 O O . LEU A 1 71 ? -1.421 -9.327 -5.354 1.00 91.00 71 LEU A O 1
ATOM 511 N N . LEU A 1 72 ? -0.984 -7.331 -6.293 1.00 91.00 72 LEU A N 1
ATOM 512 C CA . LEU A 1 72 ? -2.265 -6.712 -5.950 1.00 91.00 72 LEU A CA 1
ATOM 513 C C . LEU A 1 72 ? -3.439 -7.379 -6.675 1.00 91.00 72 LEU A C 1
ATOM 515 O O . LEU A 1 72 ? -4.502 -7.531 -6.091 1.00 91.00 72 LEU A O 1
ATOM 519 N N . LEU A 1 73 ? -3.243 -7.806 -7.924 1.00 91.69 73 LEU A N 1
ATOM 520 C CA . LEU A 1 73 ? -4.252 -8.548 -8.687 1.00 91.69 73 LEU A CA 1
ATOM 521 C C . LEU A 1 73 ? -4.437 -9.990 -8.194 1.00 91.69 73 LEU A C 1
ATOM 523 O O . LEU A 1 73 ? -5.484 -10.585 -8.432 1.00 91.69 73 LEU A O 1
ATOM 527 N N . ALA A 1 74 ? -3.416 -10.562 -7.551 1.00 87.38 74 ALA A N 1
ATOM 528 C CA . ALA A 1 74 ? -3.493 -11.885 -6.939 1.00 87.38 74 ALA A CA 1
ATOM 529 C C . ALA A 1 74 ? -4.117 -11.855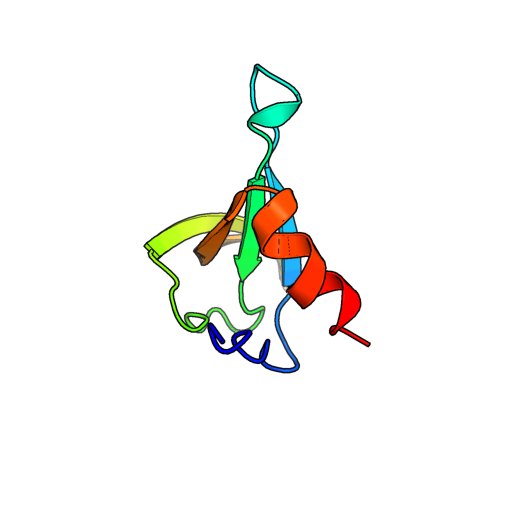 -5.534 1.00 87.38 74 ALA A C 1
ATOM 531 O O . ALA A 1 74 ? -4.595 -12.892 -5.069 1.00 87.38 74 ALA A O 1
ATOM 532 N N . ALA A 1 75 ? -4.113 -10.697 -4.864 1.00 83.06 75 ALA A N 1
ATOM 533 C CA . ALA A 1 75 ? -4.814 -10.500 -3.604 1.00 83.06 75 ALA A CA 1
ATOM 534 C C . ALA A 1 75 ? -6.330 -10.593 -3.840 1.00 83.06 75 ALA A C 1
ATOM 536 O O . ALA A 1 75 ? -6.845 -10.061 -4.825 1.00 83.06 75 ALA A O 1
ATOM 537 N N . ARG A 1 76 ? -7.036 -11.305 -2.961 1.00 68.94 76 ARG A N 1
ATOM 538 C CA . ARG A 1 76 ? -8.477 -11.539 -3.066 1.00 68.94 76 ARG A CA 1
ATOM 539 C C . ARG A 1 76 ? -9.185 -11.021 -1.828 1.00 68.94 76 ARG A C 1
ATOM 541 O O . ARG A 1 76 ? -8.668 -11.299 -0.727 1.00 68.94 76 ARG A O 1
#